Protein AF-A0A2Z6UZ65-F1 (afdb_monomer_lite)

Sequence (86 aa):
MNIYFLVEGRSTEKKLYTAWLTYLIPEFKRVDFYDQVNHNNYFLISGNGYPSILNEAIPNAIDKIQEVSKYNYSGSRICAAHLNLC

Structure (mmCIF, N/CA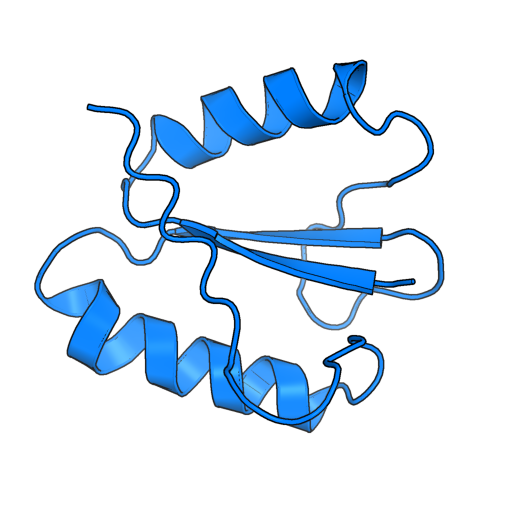/C/O backbone):
data_AF-A0A2Z6UZ65-F1
#
_entry.id   AF-A0A2Z6UZ65-F1
#
loop_
_atom_site.group_PDB
_atom_site.id
_atom_site.type_symbol
_atom_site.label_atom_id
_atom_site.label_alt_id
_atom_site.label_comp_id
_atom_site.label_asym_id
_atom_site.label_entity_id
_atom_site.label_seq_id
_atom_site.pdbx_PDB_ins_code
_atom_site.Cartn_x
_atom_site.Cartn_y
_atom_site.Cartn_z
_atom_site.occupancy
_atom_site.B_iso_or_equiv
_atom_site.auth_seq_id
_atom_site.auth_comp_id
_atom_site.auth_asym_id
_atom_site.auth_atom_id
_atom_site.pdbx_PDB_model_num
ATOM 1 N N . MET A 1 1 ? -8.434 -7.055 9.996 1.00 88.50 1 MET A N 1
ATOM 2 C CA . MET A 1 1 ? -7.778 -7.508 8.743 1.00 88.50 1 MET A CA 1
ATOM 3 C C . MET A 1 1 ? -6.630 -6.552 8.441 1.00 88.50 1 MET A C 1
ATOM 5 O O . MET A 1 1 ? -6.849 -5.365 8.628 1.00 88.50 1 MET A O 1
ATOM 9 N N . ASN A 1 2 ? -5.443 -7.002 8.022 1.00 92.50 2 ASN A N 1
ATOM 10 C CA . ASN A 1 2 ? -4.343 -6.094 7.643 1.00 92.50 2 ASN A CA 1
ATOM 11 C C . ASN A 1 2 ? -3.924 -6.306 6.184 1.00 92.50 2 ASN A C 1
ATOM 13 O O . ASN A 1 2 ? -3.848 -7.451 5.736 1.00 92.50 2 ASN A O 1
ATOM 17 N N . ILE A 1 3 ? -3.642 -5.213 5.465 1.00 91.19 3 ILE A N 1
ATOM 18 C CA . ILE A 1 3 ? -3.393 -5.217 4.012 1.00 91.19 3 ILE A CA 1
ATOM 19 C C . ILE A 1 3 ? -1.990 -4.679 3.695 1.00 91.19 3 ILE A C 1
ATOM 21 O O . ILE A 1 3 ? -1.583 -3.643 4.218 1.00 91.19 3 ILE A O 1
ATOM 25 N N . TYR A 1 4 ? -1.264 -5.361 2.808 1.00 92.81 4 TYR A N 1
ATOM 26 C CA . TYR A 1 4 ? 0.026 -4.915 2.278 1.00 92.81 4 TYR A CA 1
ATOM 27 C C . TYR A 1 4 ? -0.144 -4.492 0.814 1.00 92.81 4 TYR A C 1
ATOM 29 O O . TYR A 1 4 ? -0.420 -5.327 -0.045 1.00 92.81 4 TYR A O 1
ATOM 37 N N . PHE A 1 5 ? 0.029 -3.207 0.515 1.00 91.94 5 PHE A N 1
ATOM 38 C CA . PHE A 1 5 ? -0.004 -2.678 -0.847 1.00 91.94 5 PHE A CA 1
ATOM 39 C C . PHE A 1 5 ? 1.415 -2.537 -1.399 1.00 91.94 5 PHE A C 1
ATOM 41 O O . PHE A 1 5 ? 2.201 -1.721 -0.914 1.00 91.94 5 PHE A O 1
ATOM 48 N N . LEU A 1 6 ? 1.712 -3.295 -2.453 1.00 91.56 6 LEU A N 1
ATOM 49 C CA . LEU A 1 6 ? 2.864 -3.071 -3.321 1.00 91.56 6 LEU A CA 1
ATOM 50 C C . LEU A 1 6 ? 2.363 -2.425 -4.615 1.00 91.56 6 LEU A C 1
ATOM 52 O O . LEU A 1 6 ? 1.612 -3.051 -5.359 1.00 91.56 6 LEU A O 1
ATOM 56 N N . VAL A 1 7 ? 2.752 -1.174 -4.849 1.00 90.56 7 VAL A N 1
ATOM 57 C CA . VAL A 1 7 ? 2.366 -0.391 -6.036 1.00 90.56 7 VAL A CA 1
ATOM 58 C C . VAL A 1 7 ? 3.555 -0.277 -6.979 1.00 90.56 7 VAL A C 1
ATOM 60 O O . VAL A 1 7 ? 4.693 -0.323 -6.519 1.00 90.56 7 VAL A O 1
ATOM 63 N N . GLU A 1 8 ? 3.338 -0.131 -8.280 1.00 82.62 8 GLU A N 1
ATOM 64 C CA . GLU A 1 8 ? 4.442 -0.067 -9.239 1.00 82.62 8 GLU A CA 1
ATOM 65 C C . GLU A 1 8 ? 5.081 1.323 -9.257 1.00 82.62 8 GLU A C 1
ATOM 67 O O . GLU A 1 8 ? 6.303 1.463 -9.149 1.00 82.62 8 GLU A O 1
ATOM 72 N N . GLY A 1 9 ? 4.247 2.357 -9.339 1.00 80.00 9 GLY A N 1
ATOM 73 C CA . GLY A 1 9 ? 4.663 3.726 -9.585 1.00 80.00 9 GLY A CA 1
ATOM 74 C C . GLY A 1 9 ? 5.511 4.340 -8.469 1.00 80.00 9 GLY A C 1
ATOM 75 O O . GLY A 1 9 ? 5.159 4.329 -7.289 1.00 80.00 9 GLY A O 1
ATOM 76 N N . ARG A 1 10 ? 6.592 5.021 -8.873 1.00 76.38 10 ARG A N 1
ATOM 77 C CA . ARG A 1 10 ? 7.591 5.638 -7.978 1.00 76.38 10 ARG A CA 1
ATOM 78 C C . ARG A 1 10 ? 7.034 6.682 -6.998 1.00 76.38 10 ARG A C 1
ATOM 80 O O . ARG A 1 10 ? 7.567 6.849 -5.903 1.00 76.38 10 ARG A O 1
ATOM 87 N N . SER A 1 11 ? 6.015 7.454 -7.387 1.00 80.31 11 SER A N 1
ATOM 88 C CA . SER A 1 11 ? 5.497 8.554 -6.548 1.00 80.31 11 SER A CA 1
ATOM 89 C C . SER A 1 11 ? 4.001 8.819 -6.709 1.00 80.31 11 SER A C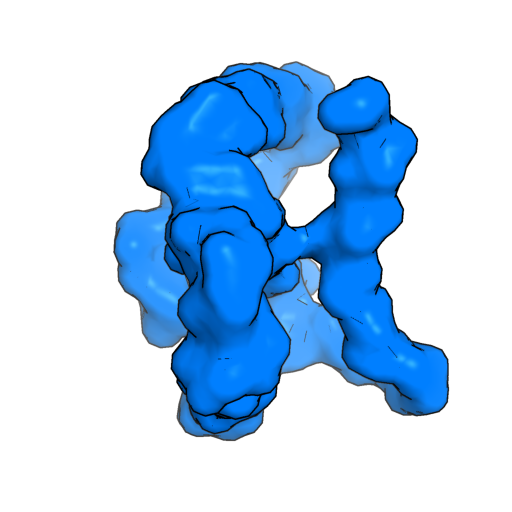 1
ATOM 91 O O . SER A 1 11 ? 3.323 9.082 -5.715 1.00 80.31 11 SER A O 1
ATOM 93 N N . THR A 1 12 ? 3.477 8.748 -7.935 1.00 86.69 12 THR A N 1
ATOM 94 C CA . THR A 1 12 ? 2.089 9.134 -8.235 1.00 86.69 12 THR A CA 1
ATOM 95 C C . THR A 1 12 ? 1.081 8.182 -7.599 1.00 86.69 12 THR A C 1
ATOM 97 O O . THR A 1 12 ? 0.233 8.633 -6.832 1.00 86.69 12 THR A O 1
ATOM 100 N N . GLU A 1 13 ? 1.222 6.874 -7.823 1.00 86.31 13 GLU A N 1
ATOM 101 C CA . GLU A 1 13 ? 0.323 5.849 -7.270 1.00 86.31 13 GLU A CA 1
ATOM 102 C C . GLU A 1 13 ? 0.285 5.875 -5.743 1.00 86.31 13 GLU A C 1
ATOM 104 O O . GLU A 1 13 ? -0.788 5.873 -5.148 1.00 86.31 13 GLU A O 1
ATOM 109 N N . LYS A 1 14 ? 1.446 6.013 -5.088 1.00 86.25 14 LYS A N 1
ATOM 110 C CA . LYS A 1 14 ? 1.518 6.127 -3.624 1.00 86.25 14 LYS A CA 1
ATOM 111 C C . LYS A 1 14 ? 0.662 7.278 -3.091 1.00 86.25 14 LYS A C 1
ATOM 113 O O . LYS A 1 14 ? -0.024 7.109 -2.082 1.00 86.25 14 LYS A O 1
ATOM 118 N N . LYS A 1 15 ? 0.691 8.440 -3.749 1.00 90.06 15 LYS A N 1
ATOM 119 C CA . LYS A 1 15 ? -0.112 9.609 -3.353 1.00 90.06 15 LYS A CA 1
ATOM 120 C C . LYS A 1 15 ? -1.590 9.398 -3.668 1.00 90.06 15 LYS A C 1
ATOM 122 O O . LYS A 1 15 ? -2.427 9.617 -2.795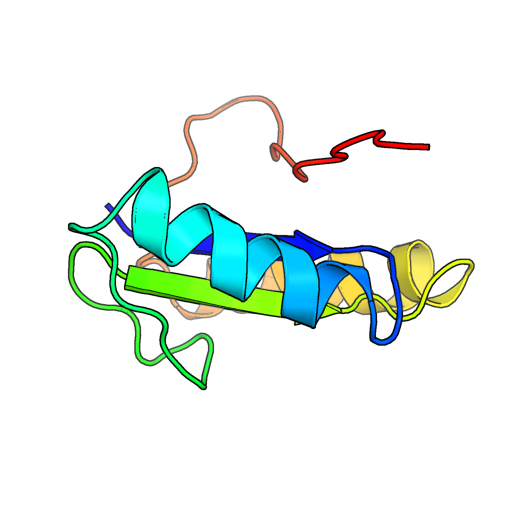 1.00 90.06 15 LYS A O 1
ATOM 127 N N . LEU A 1 16 ? -1.888 8.949 -4.886 1.00 91.50 16 LEU A N 1
ATOM 128 C CA . LEU A 1 16 ? -3.251 8.755 -5.369 1.00 91.50 16 LEU A CA 1
ATOM 129 C C . LEU A 1 16 ? -3.995 7.709 -4.536 1.00 91.50 16 LEU A C 1
ATOM 131 O O . LEU A 1 16 ? -5.063 7.999 -4.008 1.00 91.50 16 LEU A O 1
ATOM 135 N N . TYR A 1 17 ? -3.403 6.531 -4.343 1.00 90.12 17 TYR A N 1
ATOM 136 C CA . TYR A 1 17 ? -4.026 5.457 -3.577 1.00 90.12 17 TYR A CA 1
ATOM 137 C C . TYR A 1 17 ? -4.158 5.817 -2.101 1.00 90.12 17 TYR A C 1
ATOM 139 O O . TYR A 1 17 ? -5.205 5.559 -1.525 1.00 90.12 17 TYR A O 1
ATOM 147 N N . THR A 1 18 ? -3.183 6.502 -1.489 1.00 90.88 18 THR A N 1
ATOM 148 C CA . THR A 1 18 ? -3.366 7.004 -0.111 1.00 90.88 18 THR A CA 1
ATOM 149 C C . THR A 1 18 ? -4.595 7.923 -0.018 1.00 90.88 18 THR A C 1
ATOM 151 O O . THR A 1 18 ? -5.404 7.783 0.901 1.00 90.88 18 THR A O 1
ATOM 154 N N . ALA A 1 19 ? -4.769 8.838 -0.980 1.00 93.06 19 ALA A N 1
ATOM 155 C CA . ALA A 1 19 ? -5.920 9.738 -1.002 1.00 93.06 19 ALA A CA 1
ATOM 156 C C . ALA A 1 19 ? -7.235 8.974 -1.218 1.00 93.06 19 ALA A C 1
ATOM 158 O O . ALA A 1 19 ? -8.191 9.187 -0.481 1.00 93.06 19 ALA A O 1
ATOM 159 N N . TRP A 1 20 ? -7.279 8.048 -2.177 1.00 94.69 20 TRP A N 1
ATOM 160 C CA . TRP A 1 20 ? -8.476 7.260 -2.477 1.00 94.69 20 TRP A CA 1
ATOM 161 C C . TRP A 1 20 ? -8.880 6.338 -1.330 1.00 94.69 20 TRP A C 1
ATOM 163 O O . TRP A 1 20 ? -10.052 6.305 -0.965 1.00 94.69 20 TRP A O 1
ATOM 173 N N . LEU A 1 21 ? -7.928 5.632 -0.714 1.00 92.56 21 LEU A N 1
ATOM 174 C CA . LEU A 1 21 ? -8.210 4.708 0.389 1.00 92.56 21 LEU A CA 1
ATOM 175 C C . LEU A 1 21 ? -8.802 5.427 1.605 1.00 92.56 21 LEU A C 1
ATOM 177 O O . LEU A 1 21 ? -9.621 4.844 2.305 1.00 92.56 21 LEU A O 1
ATOM 181 N N . THR A 1 22 ? -8.472 6.708 1.801 1.00 92.81 22 THR A N 1
ATOM 182 C CA . THR A 1 22 ? -9.089 7.538 2.850 1.00 92.81 22 THR A CA 1
ATOM 183 C C . THR A 1 22 ? -10.610 7.666 2.675 1.00 92.81 22 THR A C 1
ATOM 185 O O . THR A 1 22 ? -11.326 7.773 3.665 1.00 92.81 22 THR A O 1
ATOM 188 N N . TYR A 1 23 ? -11.112 7.627 1.436 1.00 94.62 23 TYR A N 1
ATOM 189 C CA . TYR A 1 23 ? -12.548 7.694 1.141 1.00 94.62 23 TYR A CA 1
ATOM 190 C C . TYR A 1 23 ? -13.191 6.318 0.964 1.00 94.62 23 TYR A C 1
ATOM 192 O O . TYR A 1 23 ? -14.344 6.133 1.341 1.00 94.62 23 TYR A O 1
ATOM 200 N N . LEU A 1 24 ? -12.469 5.368 0.365 1.00 93.12 24 LEU A N 1
ATOM 201 C CA . LEU A 1 24 ? -13.015 4.059 0.000 1.00 93.12 24 LEU A CA 1
ATOM 202 C C . LEU A 1 24 ? -13.083 3.087 1.182 1.00 93.12 24 LEU A C 1
ATOM 204 O O . LEU A 1 24 ? -14.006 2.281 1.235 1.00 93.12 24 LEU A O 1
ATOM 208 N N . ILE A 1 25 ? -12.111 3.148 2.096 1.00 91.25 25 ILE A N 1
ATOM 209 C CA . ILE A 1 25 ? -12.001 2.248 3.254 1.00 91.25 25 ILE A CA 1
ATOM 210 C C . ILE A 1 25 ? -11.613 3.032 4.524 1.00 91.25 25 ILE A C 1
ATOM 212 O O . ILE A 1 25 ? -10.539 2.819 5.092 1.00 91.25 25 ILE A O 1
ATOM 216 N N . PRO A 1 26 ? -12.451 3.982 4.978 1.00 93.00 26 PRO A N 1
ATOM 217 C CA . PRO A 1 26 ? -12.109 4.909 6.064 1.00 93.00 26 PRO A CA 1
ATOM 218 C C . PRO A 1 26 ? -11.794 4.220 7.404 1.00 93.00 26 PRO A C 1
ATOM 220 O O . PRO A 1 26 ? -11.131 4.799 8.266 1.00 93.00 26 PRO A O 1
ATOM 223 N N . GLU A 1 27 ? -12.246 2.982 7.601 1.00 94.44 27 GLU A N 1
ATOM 224 C CA . GLU A 1 27 ? -11.941 2.163 8.771 1.00 94.44 27 GLU A CA 1
ATOM 225 C C . GLU A 1 27 ? -10.499 1.633 8.798 1.00 94.44 27 GLU A C 1
ATOM 227 O O . GLU A 1 27 ? -10.030 1.200 9.855 1.00 94.44 27 GLU A O 1
ATOM 232 N N . PHE A 1 28 ? -9.789 1.674 7.664 1.00 94.12 28 PHE A N 1
ATOM 233 C CA . PHE A 1 28 ? -8.404 1.239 7.564 1.00 94.12 28 PHE A CA 1
ATOM 234 C C . PHE A 1 28 ? -7.420 2.385 7.808 1.00 94.12 28 PHE A C 1
ATOM 236 O O . PHE A 1 28 ? -7.395 3.393 7.102 1.00 94.12 28 PHE A O 1
ATOM 243 N N . LYS A 1 29 ? -6.522 2.200 8.779 1.00 95.06 29 LYS A N 1
ATOM 244 C CA . LYS A 1 29 ? -5.484 3.182 9.114 1.00 95.06 29 LYS A CA 1
ATOM 245 C C . LYS A 1 29 ? -4.157 2.830 8.462 1.00 95.06 29 LYS A C 1
ATOM 247 O O . LYS A 1 29 ? -3.633 1.731 8.663 1.00 95.06 29 LYS A O 1
ATOM 252 N N . ARG A 1 30 ? -3.578 3.788 7.742 1.00 94.50 30 ARG A N 1
ATOM 253 C CA . ARG A 1 30 ? -2.228 3.642 7.199 1.00 94.50 30 ARG A CA 1
ATOM 254 C C . ARG A 1 30 ? -1.203 3.544 8.328 1.00 94.50 30 ARG A C 1
ATOM 256 O O . ARG A 1 30 ? -1.283 4.308 9.285 1.00 94.50 30 ARG A O 1
ATOM 263 N N . VAL A 1 31 ? -0.233 2.649 8.178 1.00 95.81 31 VAL A N 1
ATOM 264 C CA . VAL A 1 31 ? 0.990 2.612 8.991 1.00 95.81 31 VAL A CA 1
ATOM 265 C C . VAL A 1 31 ? 2.204 2.977 8.142 1.00 95.81 31 VAL A C 1
ATOM 267 O O . VAL A 1 31 ? 2.193 2.816 6.916 1.00 95.81 31 VAL A O 1
ATOM 270 N N . ASP A 1 32 ? 3.249 3.480 8.793 1.00 94.38 32 ASP A N 1
ATOM 271 C CA . ASP A 1 32 ? 4.468 3.920 8.111 1.00 94.38 32 ASP A CA 1
ATOM 272 C C . ASP A 1 32 ? 5.460 2.783 7.883 1.00 94.38 32 ASP A C 1
ATOM 274 O O . ASP A 1 32 ? 6.249 2.852 6.941 1.00 94.38 32 ASP A O 1
ATOM 278 N N . PHE A 1 33 ? 5.383 1.726 8.698 1.00 94.81 33 PHE A N 1
ATOM 279 C CA . PHE A 1 33 ? 6.239 0.547 8.608 1.00 94.81 33 PHE A CA 1
ATOM 280 C C . PHE A 1 33 ? 5.418 -0.744 8.570 1.00 94.81 33 PHE A C 1
ATOM 282 O O . PHE A 1 33 ? 4.321 -0.833 9.124 1.00 94.81 33 PHE A O 1
ATOM 289 N N . TYR A 1 34 ? 5.955 -1.754 7.886 1.00 93.19 34 TYR A N 1
ATOM 290 C CA . TYR A 1 34 ? 5.256 -3.007 7.596 1.00 93.19 34 TYR A CA 1
ATOM 291 C C . TYR A 1 34 ? 4.952 -3.851 8.847 1.00 93.19 34 TYR A C 1
ATOM 293 O O . TYR A 1 34 ? 4.054 -4.689 8.820 1.00 93.19 34 TYR A O 1
ATOM 301 N N . ASP A 1 35 ? 5.673 -3.647 9.942 1.00 94.50 35 ASP A N 1
ATOM 302 C CA . ASP A 1 35 ? 5.579 -4.384 11.206 1.00 94.50 35 ASP A CA 1
ATOM 303 C C . ASP A 1 35 ? 4.649 -3.722 12.240 1.00 94.50 35 ASP A C 1
ATOM 305 O O . ASP A 1 35 ? 4.235 -4.360 13.215 1.00 94.50 35 ASP A O 1
ATOM 309 N N . GLN A 1 36 ? 4.243 -2.474 11.989 1.00 95.94 36 GLN A N 1
ATOM 310 C CA . GLN A 1 36 ? 3.350 -1.686 12.847 1.00 95.94 36 GLN A CA 1
ATOM 311 C C . GLN A 1 36 ? 1.868 -2.058 12.719 1.00 95.94 36 GLN A C 1
ATOM 313 O O . GLN A 1 36 ? 1.025 -1.514 13.434 1.00 95.94 36 GLN A O 1
ATOM 318 N N . VAL A 1 37 ? 1.521 -2.969 11.809 1.00 93.06 37 VAL A N 1
ATOM 319 C CA . VAL A 1 37 ? 0.136 -3.405 11.621 1.00 93.06 37 VAL A CA 1
ATOM 320 C C . VAL A 1 37 ? -0.390 -4.156 12.848 1.00 93.06 37 VAL A C 1
ATOM 322 O O . VAL A 1 37 ? 0.302 -4.985 13.449 1.00 93.06 37 VAL A O 1
ATOM 325 N N . ASN A 1 38 ? -1.643 -3.881 13.207 1.00 93.31 38 ASN A N 1
ATOM 326 C CA . ASN A 1 38 ? -2.350 -4.566 14.282 1.00 93.31 38 ASN A CA 1
ATOM 327 C C . ASN A 1 38 ? -3.770 -4.956 13.846 1.00 93.31 38 ASN A C 1
ATOM 329 O O . ASN A 1 38 ? -4.019 -6.125 13.548 1.00 93.31 38 ASN A O 1
ATOM 333 N N . HIS A 1 39 ? -4.683 -3.988 13.740 1.00 93.50 39 HIS A N 1
ATOM 334 C CA . HIS A 1 39 ? -6.072 -4.236 13.363 1.00 93.50 39 HIS A CA 1
ATOM 335 C C . HIS A 1 39 ? -6.590 -3.154 12.416 1.00 93.50 39 HIS A C 1
ATOM 337 O O . HIS A 1 39 ? -6.578 -1.973 12.760 1.00 93.50 39 HIS A O 1
ATOM 343 N N . ASN A 1 40 ? -7.093 -3.578 11.250 1.00 94.31 40 ASN A N 1
ATOM 344 C CA . ASN A 1 40 ? -7.576 -2.699 10.180 1.00 94.31 40 ASN A CA 1
ATOM 345 C C . ASN A 1 40 ? -6.511 -1.675 9.803 1.00 94.31 40 ASN A C 1
ATOM 347 O O . ASN A 1 40 ? -6.750 -0.473 9.737 1.00 94.31 40 ASN A O 1
ATOM 351 N N . ASN A 1 41 ? -5.293 -2.171 9.596 1.00 94.88 41 ASN A N 1
ATOM 352 C CA . ASN A 1 41 ? -4.193 -1.363 9.117 1.00 94.88 41 ASN A CA 1
ATOM 353 C C . ASN A 1 41 ? -3.852 -1.704 7.674 1.00 94.88 41 ASN A C 1
ATOM 355 O O . ASN A 1 41 ? -4.038 -2.837 7.225 1.00 94.88 41 ASN A O 1
ATOM 359 N N . TYR A 1 42 ? -3.302 -0.725 6.965 1.00 93.94 42 TYR A N 1
ATOM 360 C CA . TYR A 1 42 ? -2.643 -0.985 5.697 1.00 93.94 42 TYR A CA 1
ATOM 361 C C . TYR A 1 42 ? -1.251 -0.369 5.654 1.00 93.94 42 TYR A C 1
ATOM 363 O O . TYR A 1 42 ? -1.024 0.738 6.142 1.00 93.94 42 TYR A O 1
ATOM 371 N N . PHE A 1 43 ? -0.324 -1.092 5.041 1.00 94.25 43 PHE A N 1
ATOM 372 C CA . PHE A 1 43 ? 1.002 -0.602 4.693 1.00 94.25 43 PHE A CA 1
ATOM 373 C C . PHE A 1 43 ? 1.077 -0.434 3.174 1.00 94.25 43 PHE A C 1
ATOM 375 O O . PHE A 1 43 ? 0.487 -1.228 2.444 1.00 94.25 43 PHE A O 1
ATOM 382 N N . LEU A 1 44 ? 1.765 0.603 2.689 1.00 92.62 44 LEU A N 1
ATOM 383 C CA . LEU A 1 44 ? 1.883 0.879 1.256 1.00 92.62 44 LEU A CA 1
ATOM 384 C C . LEU A 1 44 ? 3.312 1.263 0.878 1.00 92.62 44 LEU A C 1
ATOM 386 O O . LEU A 1 44 ? 3.861 2.251 1.379 1.00 92.62 44 LEU A O 1
ATOM 390 N N . ILE A 1 45 ? 3.869 0.525 -0.081 1.00 92.00 45 ILE A N 1
ATOM 391 C CA . ILE A 1 45 ? 5.217 0.718 -0.615 1.00 92.00 45 ILE A CA 1
ATOM 392 C C . ILE A 1 45 ? 5.222 0.725 -2.148 1.00 92.00 45 ILE A C 1
ATOM 394 O O . ILE A 1 45 ? 4.403 0.072 -2.787 1.00 92.00 45 ILE A O 1
ATOM 398 N N . SER A 1 46 ? 6.150 1.492 -2.725 1.00 89.56 46 SER A N 1
ATOM 399 C CA . SER A 1 46 ? 6.410 1.548 -4.168 1.00 89.56 46 SER A CA 1
ATOM 400 C C . SER A 1 46 ? 7.497 0.546 -4.549 1.00 89.56 46 SER A C 1
ATOM 402 O O . SER A 1 46 ? 8.551 0.520 -3.915 1.00 89.56 46 SER A O 1
ATOM 404 N N . GLY A 1 47 ? 7.259 -0.208 -5.618 1.00 87.56 47 GLY A N 1
ATOM 405 C CA . GLY A 1 47 ? 8.214 -1.090 -6.280 1.00 87.56 47 GLY A CA 1
ATOM 406 C C . GLY A 1 47 ? 9.121 -0.383 -7.287 1.00 87.56 47 GLY A C 1
ATOM 407 O O . GLY A 1 47 ? 9.962 -1.035 -7.889 1.00 87.56 47 GLY A O 1
ATOM 408 N N . ASN A 1 48 ? 8.983 0.939 -7.444 1.00 87.00 48 ASN A N 1
ATOM 409 C CA . ASN A 1 48 ? 9.844 1.806 -8.260 1.00 87.00 48 ASN A CA 1
ATOM 410 C C . ASN A 1 48 ? 9.862 1.482 -9.763 1.00 87.00 48 ASN A C 1
ATOM 412 O O . ASN A 1 48 ? 10.797 1.876 -10.462 1.00 87.00 48 ASN A O 1
ATOM 416 N N . GLY A 1 49 ? 8.806 0.845 -10.263 1.00 84.19 49 GLY A N 1
ATOM 417 C CA . GLY A 1 49 ? 8.658 0.475 -11.662 1.00 84.19 49 GLY A CA 1
ATOM 418 C C . GLY A 1 49 ? 9.494 -0.730 -12.078 1.00 84.19 49 GLY A C 1
ATOM 419 O O . GLY A 1 49 ? 10.222 -1.352 -11.297 1.00 84.19 49 GLY A O 1
ATOM 420 N N . TYR A 1 50 ? 9.391 -1.056 -13.360 1.00 81.56 50 TYR A N 1
ATOM 421 C CA . TYR A 1 50 ? 10.241 -2.056 -13.987 1.00 81.56 50 TYR A CA 1
ATOM 422 C C . TYR A 1 50 ? 11.709 -1.579 -14.089 1.00 81.56 50 TYR A C 1
ATOM 424 O O . TYR A 1 50 ? 11.946 -0.422 -14.444 1.00 81.56 50 TYR A O 1
ATOM 432 N N . PRO A 1 51 ? 12.716 -2.445 -13.840 1.00 85.75 51 PRO A N 1
ATOM 433 C CA . PRO A 1 51 ? 12.621 -3.860 -13.452 1.00 85.75 51 PRO A CA 1
ATOM 434 C C . PRO A 1 51 ? 12.622 -4.109 -11.931 1.00 85.75 51 PRO A C 1
ATOM 436 O O . PRO A 1 51 ? 12.477 -5.257 -11.510 1.00 85.75 51 PRO A O 1
ATOM 439 N N . SER A 1 52 ? 12.800 -3.066 -11.107 1.00 87.69 52 SER A N 1
ATOM 440 C CA . SER A 1 52 ? 12.960 -3.178 -9.643 1.00 87.69 52 SER A CA 1
ATOM 441 C C . SER A 1 52 ? 11.776 -3.891 -8.983 1.00 87.69 52 SER A C 1
ATOM 443 O O . SER A 1 52 ? 11.974 -4.710 -8.085 1.00 87.69 52 SER A O 1
ATOM 445 N N . ILE A 1 53 ? 10.554 -3.698 -9.492 1.00 85.69 53 ILE A N 1
ATOM 446 C CA . ILE A 1 53 ? 9.375 -4.384 -8.957 1.00 85.69 53 ILE A CA 1
ATOM 447 C C . ILE A 1 53 ? 9.503 -5.915 -8.985 1.00 85.69 53 ILE A C 1
ATOM 449 O O . ILE A 1 53 ? 9.139 -6.573 -8.013 1.00 85.69 53 ILE A O 1
ATOM 453 N N . LEU A 1 54 ? 10.056 -6.478 -10.064 1.00 85.44 54 LEU A N 1
ATOM 454 C CA . LEU A 1 54 ? 10.183 -7.926 -10.234 1.00 85.44 54 LEU A CA 1
ATOM 455 C C . LEU A 1 54 ? 11.344 -8.496 -9.424 1.00 85.44 54 LEU A C 1
ATOM 457 O O . LEU A 1 54 ? 11.196 -9.529 -8.776 1.00 85.44 54 LEU A O 1
ATOM 461 N N . ASN A 1 55 ? 12.492 -7.823 -9.476 1.00 88.19 55 ASN A N 1
ATOM 462 C CA . ASN A 1 55 ? 13.737 -8.365 -8.938 1.00 88.19 55 ASN A CA 1
ATOM 463 C C . ASN A 1 55 ? 13.923 -8.071 -7.446 1.00 88.19 55 ASN A C 1
ATOM 465 O O . ASN A 1 55 ? 14.624 -8.811 -6.764 1.00 88.19 55 ASN A O 1
ATOM 469 N N . GLU A 1 56 ? 13.317 -6.997 -6.940 1.00 89.12 56 GLU A N 1
ATOM 470 C CA . GLU A 1 56 ? 13.548 -6.513 -5.579 1.00 89.12 56 GLU A CA 1
ATOM 471 C C . GLU A 1 56 ? 12.239 -6.392 -4.805 1.00 89.12 56 GLU A C 1
ATOM 473 O O . GLU A 1 56 ? 12.108 -6.948 -3.716 1.00 89.12 56 GLU A O 1
ATOM 478 N N . ALA A 1 57 ? 11.249 -5.675 -5.340 1.00 88.19 57 ALA A N 1
ATOM 479 C CA . ALA A 1 57 ? 10.096 -5.282 -4.536 1.00 88.19 57 ALA A CA 1
ATOM 480 C C . ALA A 1 57 ? 9.161 -6.452 -4.201 1.00 88.19 57 ALA A C 1
ATOM 482 O O . ALA A 1 57 ? 8.724 -6.559 -3.057 1.00 88.19 57 ALA A O 1
ATOM 483 N N . ILE A 1 58 ? 8.874 -7.337 -5.165 1.00 89.25 58 ILE A N 1
ATOM 484 C CA . ILE A 1 58 ? 8.042 -8.527 -4.932 1.00 89.25 58 ILE A CA 1
ATOM 485 C C . ILE A 1 58 ? 8.710 -9.493 -3.938 1.00 89.25 58 ILE A C 1
ATOM 487 O O . ILE A 1 58 ? 8.053 -9.817 -2.946 1.00 89.25 58 ILE A O 1
ATOM 491 N N . PRO A 1 59 ? 9.978 -9.928 -4.126 1.00 90.56 59 PRO A N 1
ATOM 492 C CA . PRO A 1 59 ? 10.654 -10.782 -3.148 1.00 90.56 59 PRO A CA 1
ATOM 493 C C . PRO A 1 59 ? 10.676 -10.165 -1.745 1.00 90.56 59 PRO A C 1
ATOM 495 O O . PRO A 1 59 ? 10.219 -10.793 -0.793 1.00 90.56 59 PRO A O 1
ATOM 498 N N . ASN A 1 60 ? 11.072 -8.891 -1.631 1.00 91.25 60 ASN A N 1
ATOM 499 C CA . ASN A 1 60 ? 11.099 -8.197 -0.343 1.00 91.25 60 ASN A CA 1
ATOM 500 C C . ASN A 1 60 ? 9.707 -8.116 0.305 1.00 91.25 60 ASN A C 1
ATOM 502 O O . ASN A 1 60 ? 9.581 -8.282 1.516 1.00 91.25 60 ASN A O 1
ATOM 506 N N . ALA A 1 61 ? 8.649 -7.863 -0.471 1.00 90.94 61 ALA A N 1
ATOM 507 C CA . ALA A 1 61 ? 7.288 -7.813 0.058 1.00 90.94 61 ALA A CA 1
ATOM 508 C C . ALA A 1 61 ? 6.842 -9.174 0.610 1.00 90.94 61 ALA A C 1
ATOM 510 O O . ALA A 1 61 ? 6.248 -9.223 1.688 1.00 90.94 61 ALA A O 1
ATOM 511 N N . ILE A 1 62 ? 7.155 -10.269 -0.092 1.00 89.94 62 ILE A N 1
ATOM 512 C CA . ILE A 1 62 ? 6.865 -11.634 0.368 1.00 89.94 62 ILE A CA 1
ATOM 513 C C . ILE A 1 62 ? 7.585 -11.904 1.692 1.00 89.94 62 ILE A C 1
ATOM 515 O O . ILE A 1 62 ? 6.928 -12.310 2.654 1.00 89.94 62 ILE A O 1
ATOM 519 N N . ASP A 1 63 ? 8.881 -11.596 1.769 1.00 91.44 63 ASP A N 1
ATOM 520 C CA . ASP A 1 63 ? 9.679 -11.781 2.985 1.00 91.44 63 ASP A CA 1
ATOM 521 C C . ASP A 1 63 ? 9.086 -10.995 4.162 1.00 91.44 63 ASP A C 1
ATOM 523 O O . ASP A 1 63 ? 8.887 -11.542 5.246 1.00 91.44 63 ASP A O 1
ATOM 527 N N . LYS A 1 64 ? 8.705 -9.726 3.947 1.00 89.94 64 LYS A N 1
ATOM 528 C CA . LYS A 1 64 ? 8.112 -8.879 4.998 1.00 89.94 64 LYS A CA 1
ATOM 529 C C . LYS A 1 64 ? 6.740 -9.353 5.463 1.00 89.94 64 LYS A C 1
ATOM 531 O O . LYS A 1 64 ? 6.429 -9.270 6.653 1.00 89.94 64 LYS A O 1
ATOM 536 N N . ILE A 1 65 ? 5.912 -9.849 4.549 1.00 89.56 65 ILE A N 1
ATOM 537 C CA . ILE A 1 65 ? 4.597 -10.406 4.886 1.00 89.56 65 ILE A CA 1
ATOM 538 C C . ILE A 1 65 ? 4.760 -11.662 5.751 1.00 89.56 65 ILE A C 1
ATOM 540 O O . ILE A 1 65 ? 4.055 -11.804 6.755 1.00 89.56 65 ILE A O 1
ATOM 544 N N . GLN A 1 66 ? 5.701 -12.540 5.389 1.00 88.75 66 GLN A N 1
ATOM 545 C CA . GLN A 1 66 ? 6.002 -13.761 6.138 1.00 88.75 66 GLN A CA 1
ATOM 546 C C . GLN A 1 66 ? 6.610 -13.455 7.516 1.00 88.75 66 GLN A C 1
ATOM 548 O O . GLN A 1 66 ? 6.160 -14.022 8.511 1.00 88.75 66 GLN A O 1
ATOM 553 N N . GLU A 1 67 ? 7.553 -12.509 7.591 1.00 90.75 67 GLU A N 1
ATOM 554 C CA . GLU A 1 67 ? 8.219 -12.073 8.829 1.00 90.75 67 GLU A CA 1
ATOM 555 C C . GLU A 1 67 ? 7.213 -11.614 9.895 1.00 90.75 67 GLU A C 1
ATOM 557 O O . GLU A 1 67 ? 7.302 -12.006 11.057 1.00 90.75 67 GLU A O 1
ATOM 562 N N . VAL A 1 68 ? 6.219 -10.810 9.504 1.00 88.69 68 VAL A N 1
ATOM 563 C CA . VAL A 1 68 ? 5.260 -10.235 10.458 1.00 88.69 68 VAL A CA 1
ATOM 564 C C . VAL A 1 68 ? 4.120 -11.199 10.780 1.00 88.69 68 VAL A C 1
ATOM 566 O O . VAL A 1 68 ? 3.600 -11.160 11.892 1.00 88.69 68 VAL A O 1
ATOM 569 N N . SER A 1 69 ? 3.688 -12.039 9.830 1.00 84.81 69 SER A N 1
ATOM 570 C CA . SER A 1 69 ? 2.583 -13.006 10.005 1.00 84.81 69 SER A CA 1
ATOM 571 C C . SER A 1 69 ? 1.241 -12.412 10.497 1.00 84.81 69 SER A C 1
ATOM 573 O O . SER A 1 69 ? 0.332 -13.146 10.877 1.00 84.81 69 SER A O 1
ATOM 575 N N . LYS A 1 70 ? 1.073 -11.080 10.467 1.00 85.50 70 LYS A N 1
ATOM 576 C CA . LYS A 1 70 ? -0.174 -10.365 10.829 1.00 85.50 70 LYS A CA 1
ATOM 577 C C . LYS A 1 70 ? -0.996 -9.933 9.615 1.00 85.50 70 LYS A C 1
ATOM 579 O O . LYS A 1 70 ? -2.055 -9.324 9.778 1.00 85.50 70 LYS A O 1
ATOM 584 N N . TYR A 1 71 ? -0.493 -10.187 8.412 1.00 84.38 71 TYR A N 1
ATOM 585 C CA . TYR A 1 71 ? -1.194 -9.910 7.166 1.00 84.38 71 TYR A CA 1
ATOM 586 C C . TYR A 1 71 ? -2.065 -11.092 6.791 1.00 84.38 71 TYR A C 1
ATOM 588 O O . TYR A 1 71 ? -1.665 -12.249 6.902 1.00 84.38 71 TYR A O 1
ATOM 596 N N . ASN A 1 72 ? -3.266 -10.795 6.325 1.00 70.31 72 ASN A N 1
ATOM 597 C CA . ASN A 1 72 ? -4.194 -11.824 5.913 1.00 70.31 72 ASN A CA 1
ATOM 598 C C . ASN A 1 72 ? -4.018 -12.104 4.417 1.00 70.31 72 ASN A C 1
ATOM 600 O O . ASN A 1 72 ? -4.157 -11.206 3.591 1.00 70.31 72 ASN A O 1
ATOM 604 N N . TYR A 1 73 ? -3.755 -13.362 4.077 1.00 64.38 73 TYR A N 1
ATOM 605 C CA . TYR A 1 73 ? -3.750 -13.874 2.711 1.00 64.38 73 TYR A CA 1
ATOM 606 C C . TYR A 1 73 ? -4.647 -15.117 2.675 1.00 64.38 73 TYR A C 1
ATOM 608 O O . TYR A 1 73 ? -4.508 -16.007 3.511 1.00 64.38 73 TYR A O 1
ATOM 616 N N . SER A 1 74 ? -5.618 -15.172 1.760 1.00 39.38 74 SER A N 1
ATOM 617 C CA . SER A 1 74 ? -6.400 -16.395 1.539 1.00 39.38 74 SER A CA 1
ATOM 618 C C . SER A 1 74 ? -5.683 -17.242 0.490 1.00 39.38 74 SER A C 1
ATOM 620 O O . SER A 1 74 ? -5.219 -16.716 -0.519 1.00 39.38 74 SER A O 1
ATOM 622 N N . GLY A 1 75 ? -5.515 -18.532 0.778 1.00 37.06 75 GLY A N 1
ATOM 623 C CA . GLY A 1 75 ? -4.727 -19.466 -0.020 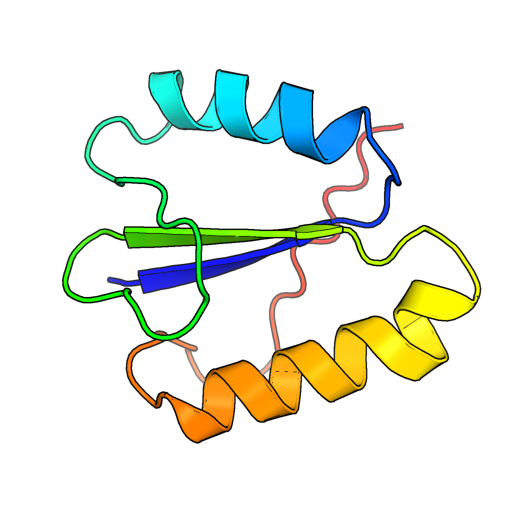1.00 37.06 75 GLY A CA 1
ATOM 624 C C . GLY A 1 75 ? -5.140 -19.528 -1.494 1.00 37.06 75 GLY A C 1
ATOM 625 O O . GLY A 1 75 ? -6.317 -19.482 -1.841 1.00 37.06 75 GLY A O 1
ATOM 626 N N . SER A 1 76 ? -4.122 -19.713 -2.335 1.00 28.78 76 SER A N 1
ATOM 627 C CA . SER A 1 76 ? -4.105 -19.667 -3.801 1.00 28.78 76 SER A CA 1
ATOM 628 C C . SER A 1 76 ? -4.156 -18.250 -4.391 1.00 28.78 76 SER A C 1
ATOM 630 O O . SER A 1 76 ? -5.205 -17.648 -4.568 1.00 28.78 76 SER A O 1
ATOM 632 N N . ARG A 1 77 ? -2.969 -17.780 -4.795 1.00 30.89 77 ARG A N 1
ATOM 633 C CA . ARG A 1 77 ? -2.657 -16.493 -5.442 1.00 30.89 77 ARG A CA 1
ATOM 634 C C . ARG A 1 77 ? -2.439 -15.350 -4.453 1.00 30.89 77 ARG A C 1
ATOM 636 O O . ARG A 1 77 ? -3.358 -14.764 -3.898 1.00 30.89 77 ARG A O 1
ATOM 643 N N . ILE A 1 78 ? -1.161 -15.009 -4.305 1.00 38.62 78 ILE A N 1
ATOM 644 C CA . ILE A 1 78 ? -0.707 -13.681 -3.905 1.00 38.62 78 ILE A CA 1
ATOM 645 C C . ILE A 1 78 ? -1.430 -12.690 -4.825 1.00 38.62 78 ILE A C 1
ATOM 647 O O . ILE A 1 78 ? -1.082 -12.556 -5.997 1.00 38.62 78 ILE A O 1
ATOM 651 N N . CYS A 1 79 ? -2.473 -12.037 -4.318 1.00 35.47 79 CYS A N 1
ATOM 652 C CA . CYS A 1 79 ? -3.046 -10.863 -4.954 1.00 35.47 79 CYS A CA 1
ATOM 653 C C . CYS A 1 79 ? -2.053 -9.719 -4.749 1.00 35.47 79 CYS A C 1
ATOM 655 O O . CYS A 1 79 ? -2.221 -8.880 -3.868 1.00 35.47 79 CYS A O 1
ATOM 657 N N . ALA A 1 80 ? -0.996 -9.692 -5.562 1.00 38.34 80 ALA A N 1
ATOM 658 C CA . ALA A 1 80 ? -0.405 -8.421 -5.926 1.00 38.34 80 ALA A CA 1
ATOM 659 C C . ALA A 1 80 ? -1.544 -7.652 -6.597 1.00 38.34 80 ALA A C 1
ATOM 661 O O . ALA A 1 80 ? -2.035 -8.070 -7.647 1.00 38.34 80 ALA A O 1
ATOM 662 N N . ALA A 1 81 ? -2.046 -6.612 -5.935 1.00 37.22 81 ALA A N 1
ATOM 663 C CA . ALA A 1 81 ? -3.001 -5.691 -6.523 1.00 37.22 81 ALA A CA 1
ATOM 664 C C . ALA A 1 81 ? -2.295 -4.976 -7.681 1.00 37.22 81 ALA A C 1
ATOM 666 O O . ALA A 1 81 ? -1.815 -3.857 -7.545 1.00 37.22 81 ALA A O 1
ATOM 667 N N . HIS A 1 82 ? -2.202 -5.654 -8.823 1.00 37.78 82 HIS A N 1
ATOM 668 C CA . HIS A 1 82 ? -1.894 -5.060 -10.106 1.00 37.78 82 HIS A CA 1
ATOM 669 C C . HIS A 1 82 ? -3.162 -4.310 -10.519 1.00 37.78 82 HIS A C 1
ATOM 671 O O . HIS A 1 82 ? -3.984 -4.783 -11.305 1.00 37.78 82 HIS A O 1
ATOM 677 N N . LEU A 1 83 ? -3.386 -3.169 -9.862 1.00 34.97 83 LEU A N 1
ATOM 678 C CA . LEU A 1 83 ? -4.321 -2.157 -10.319 1.00 34.97 83 LEU A CA 1
ATOM 679 C C . LEU A 1 83 ? -3.713 -1.584 -11.598 1.00 34.97 83 LEU A C 1
ATOM 681 O O . LEU A 1 83 ? -3.005 -0.585 -11.567 1.00 34.97 83 LEU A O 1
ATOM 685 N N . ASN A 1 84 ? -3.968 -2.279 -12.709 1.00 30.91 84 ASN A N 1
ATOM 686 C CA . ASN A 1 84 ? -3.881 -1.736 -14.057 1.00 30.91 84 ASN A CA 1
ATOM 687 C C . ASN A 1 84 ? -4.855 -0.554 -14.138 1.00 30.91 84 ASN A C 1
ATOM 689 O O . ASN A 1 84 ? -6.022 -0.714 -14.498 1.00 30.91 84 ASN A O 1
ATOM 693 N N . LEU A 1 85 ? -4.389 0.624 -13.745 1.00 31.09 85 LEU A N 1
ATOM 694 C CA . LEU A 1 85 ? -5.043 1.898 -13.998 1.00 31.09 85 LEU A CA 1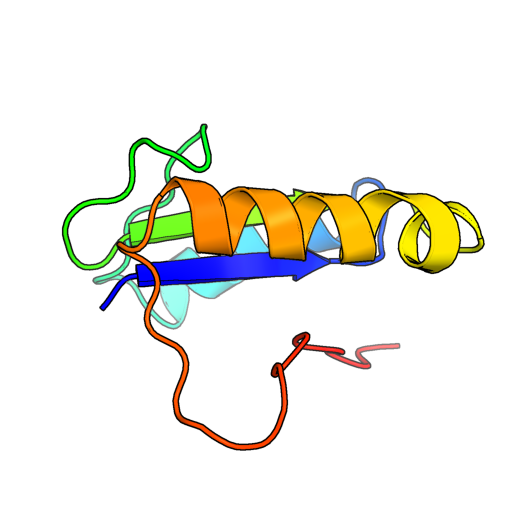
ATOM 695 C C . LEU A 1 85 ? -4.042 2.776 -14.753 1.00 31.09 85 LEU A C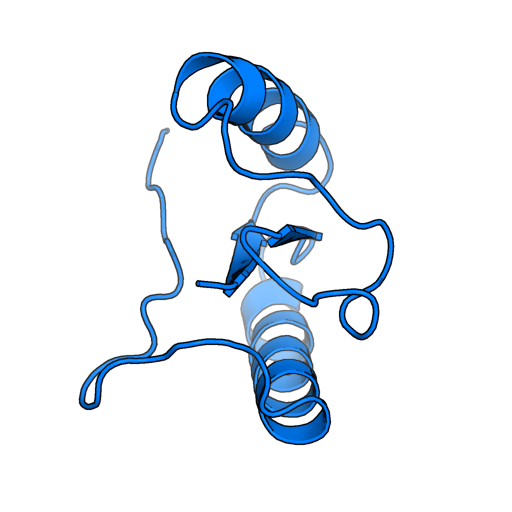 1
ATOM 697 O O . LEU A 1 85 ? -3.333 3.575 -14.147 1.00 31.09 85 LEU A O 1
ATOM 701 N N . CYS A 1 86 ? -4.091 2.590 -16.078 1.00 33.81 86 CYS A N 1
ATOM 702 C CA . CYS A 1 86 ? -3.464 3.344 -17.173 1.00 33.81 86 CYS A CA 1
ATOM 703 C C . CYS A 1 86 ? -1.963 3.144 -17.414 1.00 33.81 86 CYS A C 1
ATOM 705 O O . CYS A 1 86 ? -1.145 3.589 -16.585 1.00 33.81 86 CYS A O 1
#

Secondary structure (DSSP, 8-state):
-EEEEEESSSSHHHHHHHHHHHHH-TTPEE-SSTT---SSEEEEEE--STTHIIIIIHHHHHHHHHHH--S---SS----------

pLDDT: mean 81.26, std 20.24, range [28.78, 95.94]

Radius of gyration: 12.49 Å; chains: 1; bounding box: 27×29×32 Å

Organism: NCBI:txid1979544

Foldseek 3Di:
DEEEAEAAAPPDCVVVVVVVCCPVPVQEDEDDDLQPDDPNYYYYDYLPHPPSVPPPVVVVSVVSCVVNVRDDDDPDDDPNVPPPDD